Protein AF-A0A1H3WTJ0-F1 (afdb_monomer)

pLDDT: mean 89.78, std 13.97, range [49.44, 98.75]

Radius of gyration: 13.19 Å; Cα contacts (8 Å, |Δi|>4): 29; chains: 1; bounding box: 37×23×33 Å

Mean predicted aligned error: 4.83 Å

Structure (mmCIF, N/CA/C/O backbone):
data_AF-A0A1H3WTJ0-F1
#
_entry.id   AF-A0A1H3WTJ0-F1
#
loop_
_atom_site.group_PDB
_atom_site.id
_atom_site.type_symbol
_atom_site.label_atom_id
_atom_site.label_alt_id
_atom_site.label_comp_id
_atom_site.label_asym_id
_atom_site.label_entity_id
_atom_site.label_seq_id
_atom_site.pdbx_PDB_ins_code
_atom_site.Cartn_x
_atom_site.Cartn_y
_atom_site.Cartn_z
_atom_site.occupancy
_atom_site.B_iso_or_equiv
_atom_site.auth_seq_id
_atom_site.auth_comp_id
_atom_site.auth_asym_id
_atom_site.auth_atom_id
_atom_site.pdbx_PDB_model_num
ATOM 1 N N . MET A 1 1 ? 23.818 -16.373 -0.219 1.00 49.44 1 MET A N 1
ATOM 2 C CA . MET A 1 1 ? 22.384 -16.665 -0.420 1.00 49.44 1 MET A CA 1
ATOM 3 C C . MET A 1 1 ? 22.033 -16.130 -1.790 1.00 49.44 1 MET A C 1
ATOM 5 O O . MET A 1 1 ? 22.235 -14.939 -1.992 1.00 49.44 1 MET A O 1
ATOM 9 N N . GLU A 1 2 ? 21.609 -16.976 -2.728 1.00 51.12 2 GLU A N 1
ATOM 1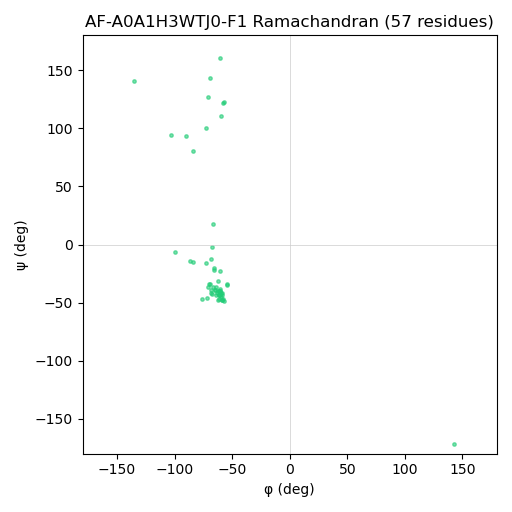0 C CA . GLU A 1 2 ? 21.045 -16.482 -3.988 1.00 51.12 2 GLU A CA 1
ATOM 11 C C . GLU A 1 2 ? 19.847 -15.594 -3.659 1.00 51.12 2 GLU A C 1
ATOM 13 O O . GLU A 1 2 ? 18.917 -15.993 -2.950 1.00 51.12 2 GLU A O 1
ATOM 18 N N . VAL A 1 3 ? 19.914 -14.344 -4.104 1.00 57.47 3 VAL A N 1
ATOM 19 C CA . VAL A 1 3 ? 18.774 -13.443 -4.058 1.00 57.47 3 VAL A CA 1
ATOM 20 C C . VAL A 1 3 ? 17.837 -13.952 -5.137 1.00 57.47 3 VAL A C 1
ATOM 22 O O . VAL A 1 3 ? 18.075 -13.740 -6.316 1.00 57.47 3 VAL A O 1
ATOM 25 N N . THR A 1 4 ? 16.807 -14.690 -4.742 1.00 57.25 4 THR A N 1
ATOM 26 C CA . THR A 1 4 ? 15.708 -14.972 -5.655 1.00 57.25 4 THR A CA 1
ATOM 27 C C . THR A 1 4 ? 15.130 -13.634 -6.130 1.00 57.25 4 THR A C 1
ATOM 29 O O . THR A 1 4 ? 14.741 -12.822 -5.289 1.00 57.25 4 THR A O 1
ATOM 32 N N . GLU A 1 5 ? 15.103 -13.392 -7.445 1.00 61.47 5 GLU A N 1
ATOM 33 C CA . GLU A 1 5 ? 14.600 -12.161 -8.097 1.00 61.47 5 GLU A CA 1
ATOM 34 C C . GLU A 1 5 ? 13.080 -11.958 -7.945 1.00 61.47 5 GLU A C 1
ATOM 36 O O . GLU A 1 5 ? 12.466 -11.184 -8.668 1.00 61.47 5 GLU A O 1
ATOM 41 N N . PHE A 1 6 ? 12.436 -12.643 -6.999 1.00 61.28 6 PHE A N 1
ATOM 42 C CA . PHE A 1 6 ? 11.040 -12.373 -6.698 1.00 61.28 6 PHE A CA 1
ATOM 43 C C . PHE A 1 6 ? 10.941 -11.015 -5.997 1.00 61.28 6 PHE A C 1
ATOM 45 O O . PHE A 1 6 ? 11.616 -10.823 -4.976 1.00 61.28 6 PHE A O 1
ATOM 52 N N . PRO A 1 7 ? 10.101 -10.089 -6.481 1.00 64.69 7 PRO A N 1
ATOM 53 C CA . PRO A 1 7 ? 9.916 -8.792 -5.852 1.00 64.69 7 PRO A CA 1
ATOM 54 C C . PRO A 1 7 ? 9.412 -8.986 -4.421 1.00 64.69 7 PRO A C 1
ATOM 56 O O . PRO A 1 7 ? 8.308 -9.461 -4.146 1.00 64.69 7 PRO A O 1
ATOM 59 N N . ARG A 1 8 ? 10.282 -8.665 -3.462 1.00 69.12 8 ARG A N 1
ATOM 60 C CA . ARG A 1 8 ? 10.002 -8.820 -2.035 1.00 69.12 8 ARG A CA 1
ATOM 61 C C . ARG A 1 8 ? 9.242 -7.595 -1.559 1.00 69.12 8 ARG A C 1
ATOM 63 O O . ARG A 1 8 ? 9.819 -6.711 -0.947 1.00 69.12 8 ARG A O 1
ATOM 70 N N . ARG A 1 9 ? 7.932 -7.550 -1.799 1.00 75.31 9 ARG A N 1
ATOM 71 C CA . ARG A 1 9 ? 7.068 -6.406 -1.429 1.00 75.31 9 ARG A CA 1
ATOM 72 C C . ARG A 1 9 ? 6.888 -6.201 0.085 1.00 75.31 9 ARG A C 1
ATOM 74 O O . ARG A 1 9 ? 6.225 -5.253 0.504 1.00 75.31 9 ARG A O 1
ATOM 81 N N . ASN A 1 10 ? 7.471 -7.083 0.903 1.00 82.12 10 ASN A N 1
ATOM 82 C CA . ASN A 1 10 ? 7.658 -6.898 2.345 1.00 82.12 10 ASN A CA 1
ATOM 83 C C . ASN A 1 10 ? 8.919 -6.075 2.693 1.00 82.12 10 ASN A C 1
ATOM 85 O O . ASN A 1 10 ? 9.051 -5.612 3.823 1.00 82.12 10 ASN A O 1
ATOM 89 N N . ARG A 1 11 ? 9.846 -5.881 1.746 1.00 89.38 11 ARG A N 1
ATOM 90 C CA . ARG A 1 11 ? 11.011 -4.996 1.854 1.00 89.38 11 ARG A CA 1
ATOM 91 C C . ARG A 1 11 ? 10.627 -3.610 1.350 1.00 89.38 11 ARG A C 1
ATOM 93 O O . ARG A 1 11 ? 10.704 -3.330 0.160 1.00 89.38 11 ARG A O 1
ATOM 100 N N . LEU A 1 12 ? 10.211 -2.738 2.267 1.00 90.88 12 LEU A N 1
ATOM 101 C CA . LEU A 1 12 ? 9.746 -1.389 1.918 1.00 90.88 12 LEU A CA 1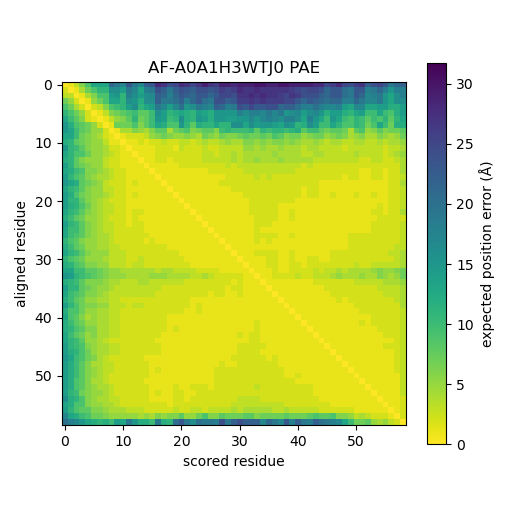
ATOM 102 C C . LEU A 1 12 ? 10.811 -0.527 1.225 1.00 90.88 12 LEU A C 1
ATOM 104 O O . LEU A 1 12 ? 10.461 0.407 0.514 1.00 90.88 12 LEU A O 1
ATOM 108 N N . ASP A 1 13 ? 12.091 -0.840 1.422 1.00 90.50 13 ASP A N 1
ATOM 109 C CA . ASP A 1 13 ? 13.224 -0.195 0.758 1.00 90.50 13 ASP 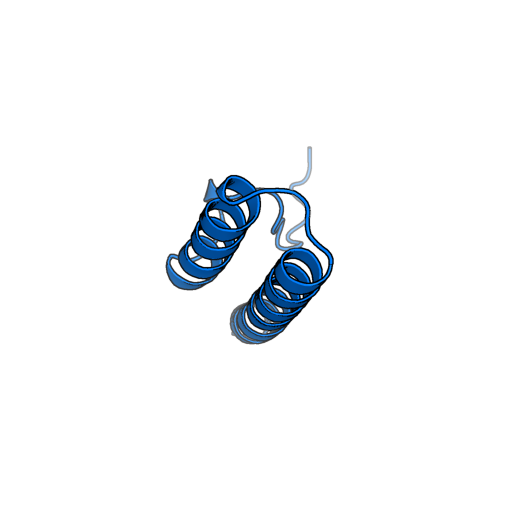A CA 1
ATOM 110 C C . ASP A 1 13 ? 1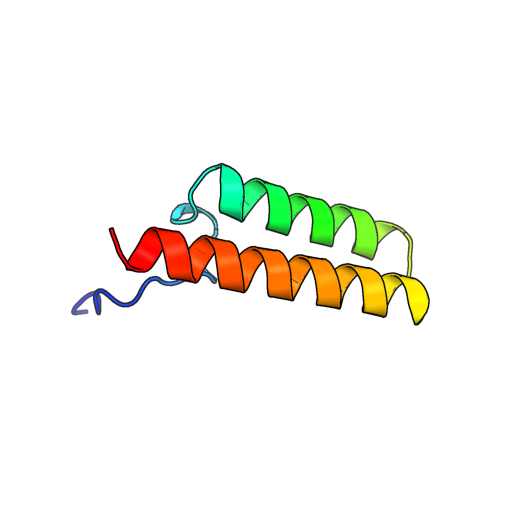3.367 -0.569 -0.726 1.00 90.50 13 ASP A C 1
ATOM 112 O O . ASP A 1 13 ? 14.069 0.124 -1.455 1.00 90.50 13 ASP A O 1
ATOM 116 N N . LEU A 1 14 ? 12.699 -1.639 -1.168 1.00 89.06 14 LEU A N 1
ATOM 117 C CA . LEU A 1 14 ? 12.652 -2.066 -2.568 1.00 89.06 14 LEU A CA 1
ATOM 118 C C . LEU A 1 14 ? 11.364 -1.632 -3.283 1.00 89.06 14 LEU A C 1
ATOM 120 O O . LEU A 1 14 ? 11.260 -1.818 -4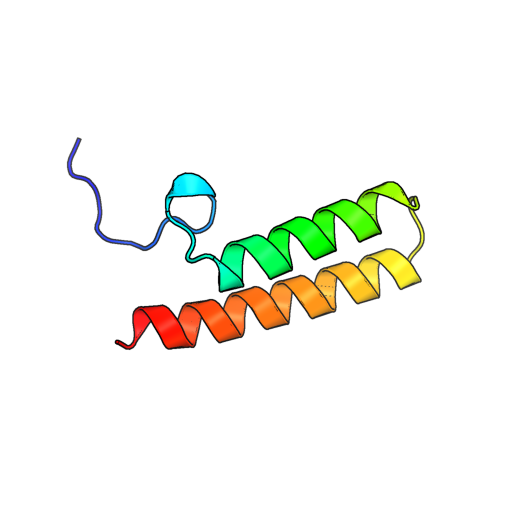.490 1.00 89.06 14 LEU A O 1
ATOM 124 N N . ASN A 1 15 ? 10.394 -1.061 -2.563 1.00 91.75 15 ASN A N 1
ATOM 125 C CA . ASN A 1 15 ? 9.180 -0.527 -3.173 1.00 91.75 15 ASN A CA 1
ATOM 126 C C . ASN A 1 15 ? 9.500 0.730 -3.992 1.00 91.75 15 ASN A C 1
ATOM 128 O O . ASN A 1 15 ? 10.270 1.598 -3.567 1.00 91.75 15 ASN A O 1
ATOM 132 N N . THR A 1 16 ? 8.811 0.893 -5.115 1.00 93.88 16 THR A N 1
ATOM 133 C CA . THR A 1 16 ? 8.727 2.181 -5.805 1.00 93.88 16 THR A CA 1
ATOM 134 C C . THR A 1 16 ? 8.089 3.250 -4.899 1.00 93.88 16 THR A C 1
ATOM 136 O O . THR A 1 16 ? 7.353 2.928 -3.954 1.00 93.88 16 THR A O 1
ATOM 139 N N . PRO A 1 17 ? 8.290 4.553 -5.185 1.00 96.56 17 PRO A N 1
ATOM 140 C CA . PRO A 1 17 ? 7.637 5.622 -4.427 1.00 96.56 17 PRO A CA 1
ATOM 141 C C . PRO A 1 17 ? 6.107 5.493 -4.372 1.00 96.56 17 PRO A C 1
ATOM 143 O O . PRO A 1 17 ? 5.501 5.825 -3.354 1.00 96.56 17 PRO A O 1
ATOM 146 N N . ALA A 1 18 ? 5.485 4.980 -5.439 1.00 96.62 18 ALA A N 1
ATOM 147 C CA . ALA A 1 18 ? 4.040 4.793 -5.514 1.00 96.62 18 ALA A CA 1
ATOM 148 C C . ALA A 1 18 ? 3.555 3.640 -4.615 1.00 96.62 18 ALA A C 1
ATOM 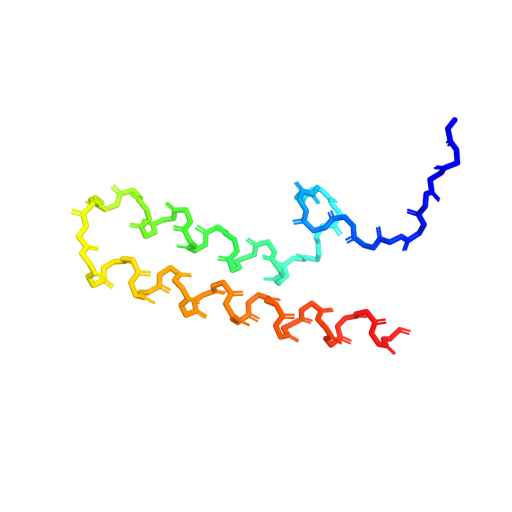150 O O . ALA A 1 18 ? 2.613 3.825 -3.845 1.00 96.62 18 ALA A O 1
ATOM 151 N N . GLU A 1 19 ? 4.225 2.482 -4.630 1.00 96.44 19 GLU A N 1
ATOM 152 C CA . GLU A 1 19 ? 3.905 1.371 -3.719 1.00 96.44 19 GLU A CA 1
ATOM 153 C C . GLU A 1 19 ? 4.079 1.775 -2.251 1.00 96.44 19 GLU A C 1
ATOM 155 O O . GLU A 1 19 ? 3.255 1.424 -1.399 1.00 96.44 19 GLU A O 1
ATOM 160 N N . LYS A 1 20 ? 5.132 2.549 -1.958 1.00 96.75 20 LYS A N 1
ATOM 161 C CA . LYS A 1 20 ? 5.383 3.072 -0.614 1.00 96.75 20 LYS A CA 1
ATOM 162 C C . LYS A 1 20 ? 4.293 4.050 -0.172 1.00 96.75 20 LYS A C 1
ATOM 164 O O . LYS A 1 20 ? 3.865 3.977 0.973 1.00 96.75 20 LYS A O 1
ATOM 169 N N . ALA A 1 21 ? 3.791 4.907 -1.060 1.00 98.25 21 ALA A N 1
ATOM 170 C CA . ALA A 1 21 ? 2.706 5.831 -0.728 1.00 98.25 21 ALA A CA 1
ATOM 171 C C . ALA A 1 21 ? 1.414 5.102 -0.314 1.00 98.25 21 ALA A C 1
ATOM 173 O O . ALA A 1 21 ? 0.762 5.513 0.644 1.00 98.25 21 ALA A O 1
ATOM 174 N N . ILE A 1 22 ? 1.061 3.997 -0.985 1.00 98.12 22 ILE A N 1
ATOM 175 C CA . ILE A 1 22 ? -0.119 3.199 -0.606 1.00 98.12 22 ILE A CA 1
ATOM 176 C C . ILE A 1 22 ? 0.108 2.502 0.742 1.00 98.12 22 ILE A C 1
ATOM 178 O O . ILE A 1 22 ? -0.786 2.490 1.586 1.00 98.12 22 ILE A O 1
ATOM 182 N N . HIS A 1 23 ? 1.309 1.961 0.972 1.00 97.25 23 HIS A N 1
ATOM 183 C CA . HIS A 1 23 ? 1.675 1.397 2.271 1.00 97.25 23 HIS A CA 1
ATOM 184 C C . HIS A 1 23 ? 1.568 2.437 3.397 1.00 97.25 23 HIS A C 1
ATOM 186 O O . HIS A 1 23 ? 0.962 2.169 4.431 1.00 97.25 23 HIS A O 1
ATOM 192 N N . ASP A 1 24 ? 2.119 3.632 3.192 1.00 98.12 24 ASP A N 1
ATOM 193 C CA . ASP A 1 24 ? 2.086 4.700 4.190 1.00 98.12 24 ASP A CA 1
ATOM 194 C C . ASP A 1 24 ? 0.635 5.151 4.458 1.00 98.12 24 ASP A C 1
ATOM 196 O O . ASP A 1 24 ? 0.264 5.368 5.609 1.00 98.12 24 ASP A O 1
ATOM 200 N N . ALA A 1 25 ? -0.231 5.176 3.436 1.00 98.62 25 ALA A N 1
ATOM 201 C CA . ALA A 1 25 ? -1.661 5.435 3.616 1.00 98.62 25 ALA A CA 1
ATOM 202 C C . ALA A 1 25 ? -2.360 4.364 4.477 1.00 98.62 25 ALA A C 1
ATOM 204 O O . ALA A 1 25 ? -3.173 4.716 5.330 1.00 98.62 25 ALA A O 1
ATOM 205 N N . ILE A 1 26 ? -2.029 3.076 4.303 1.00 98.31 26 ILE A N 1
ATOM 206 C CA . ILE A 1 26 ? -2.529 1.996 5.176 1.00 98.31 26 ILE A CA 1
ATOM 207 C C . ILE A 1 26 ? -2.131 2.267 6.630 1.00 98.31 26 ILE A C 1
ATOM 209 O O . ILE A 1 26 ? -2.983 2.214 7.513 1.00 98.31 26 ILE A O 1
ATOM 213 N N . GLN A 1 27 ? -0.864 2.619 6.869 1.00 98.25 27 GLN A N 1
ATOM 214 C CA . GLN A 1 27 ? -0.365 2.915 8.214 1.00 98.25 27 GLN A CA 1
ATOM 215 C C . GLN A 1 27 ? -1.097 4.099 8.862 1.00 98.25 27 GLN A C 1
ATOM 217 O O . GLN A 1 27 ? -1.384 4.061 10.056 1.00 98.25 27 GLN A O 1
ATOM 222 N N . GLU A 1 28 ? -1.439 5.142 8.101 1.00 98.56 28 GLU A N 1
ATOM 223 C CA . GLU A 1 28 ? -2.242 6.254 8.625 1.00 98.56 28 GLU A CA 1
ATOM 224 C C . GLU A 1 28 ? -3.673 5.833 8.986 1.00 98.56 28 GLU A C 1
ATOM 226 O O . GLU A 1 28 ? -4.200 6.286 10.001 1.00 98.56 28 GLU A O 1
ATOM 231 N N . VAL A 1 29 ? -4.293 4.932 8.215 1.00 98.44 29 VAL A N 1
ATOM 232 C CA . VAL A 1 29 ? -5.630 4.398 8.536 1.00 98.44 29 VAL A CA 1
ATOM 233 C C . VAL A 1 29 ? -5.589 3.541 9.803 1.00 98.44 29 VAL A C 1
ATOM 235 O O . VAL A 1 29 ? -6.449 3.694 10.670 1.00 98.44 29 VAL A O 1
ATOM 238 N N . GLU A 1 30 ? -4.575 2.688 9.959 1.00 98.00 30 GLU A N 1
ATOM 239 C CA . GLU A 1 30 ? -4.421 1.821 11.137 1.00 98.00 30 GLU A CA 1
ATOM 240 C C . GLU A 1 30 ? -4.240 2.617 12.440 1.00 98.00 30 GLU A C 1
ATOM 242 O O . GLU A 1 30 ? -4.715 2.196 13.497 1.00 98.00 30 GLU A O 1
ATOM 247 N N . LYS A 1 31 ? -3.622 3.805 12.378 1.00 98.38 31 LYS A N 1
ATOM 248 C CA . LYS A 1 31 ? -3.463 4.700 13.539 1.00 98.38 31 LYS A CA 1
ATOM 249 C C . LYS A 1 31 ? -4.784 5.260 14.070 1.00 98.38 31 LYS A C 1
ATOM 251 O O . LYS A 1 31 ? -4.821 5.697 15.219 1.00 98.38 31 LYS A O 1
ATOM 256 N N . VAL A 1 32 ? -5.852 5.269 13.269 1.00 98.44 32 VAL A N 1
ATOM 257 C CA . VAL A 1 32 ? -7.162 5.801 13.684 1.00 98.44 32 VAL A CA 1
ATOM 258 C C . VAL A 1 32 ? -7.825 4.894 14.727 1.00 98.44 32 VAL A C 1
ATOM 260 O O . VAL A 1 32 ? -8.493 5.394 15.632 1.00 98.44 32 VAL A O 1
ATOM 263 N N . GLY A 1 33 ? -7.626 3.575 14.637 1.00 97.25 33 GLY A N 1
ATOM 264 C CA . GLY A 1 33 ? -8.149 2.600 15.594 1.00 97.25 33 GLY A CA 1
ATOM 265 C C . GLY A 1 33 ? -8.603 1.288 14.953 1.00 97.25 33 GLY A C 1
ATOM 266 O O . GLY A 1 33 ? -8.395 1.039 13.769 1.00 97.25 33 GLY A O 1
ATOM 267 N N . ALA A 1 34 ? -9.251 0.442 15.755 1.00 96.06 34 ALA A N 1
ATOM 268 C CA . ALA A 1 34 ? -9.762 -0.860 15.330 1.00 96.06 34 ALA A CA 1
ATOM 269 C C . ALA A 1 34 ? -11.284 -0.808 15.115 1.00 96.06 34 ALA A C 1
ATOM 271 O O . ALA A 1 34 ? -12.057 -0.984 16.055 1.00 96.06 34 ALA A O 1
ATOM 272 N N . ASP A 1 35 ? -11.706 -0.570 13.871 1.00 98.50 35 ASP A N 1
ATOM 273 C CA . ASP A 1 35 ? -13.111 -0.576 13.443 1.00 98.50 35 ASP A CA 1
ATOM 274 C C . ASP A 1 35 ? -13.256 -1.347 12.115 1.00 98.50 35 ASP A C 1
ATOM 276 O O . ASP A 1 35 ? -12.403 -1.185 11.237 1.00 98.50 35 ASP A O 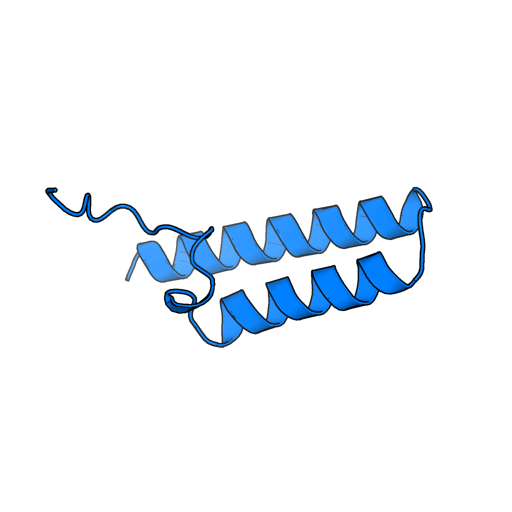1
ATOM 280 N N . PRO A 1 36 ? -14.320 -2.152 11.917 1.00 98.50 36 PRO A N 1
ATOM 281 C CA . PRO A 1 36 ? -14.518 -2.905 10.677 1.00 98.50 36 PRO A CA 1
ATOM 282 C C . PRO A 1 36 ? -14.488 -2.051 9.402 1.00 98.50 36 PRO A C 1
ATOM 284 O O . PRO A 1 36 ? -13.955 -2.495 8.390 1.00 98.50 36 PRO A O 1
ATOM 287 N N . LYS A 1 37 ? -14.982 -0.805 9.436 1.00 98.38 37 LYS A N 1
ATOM 288 C CA . LYS A 1 37 ? -14.927 0.096 8.274 1.00 98.38 37 LYS A CA 1
ATOM 289 C C . LYS A 1 37 ? -13.502 0.547 7.969 1.00 98.38 37 LYS A C 1
ATOM 291 O O . LYS A 1 37 ? -13.158 0.733 6.806 1.00 98.38 37 LYS A O 1
ATOM 296 N N . LEU A 1 38 ? -12.669 0.725 8.995 1.00 98.56 38 LEU A N 1
ATOM 297 C CA . LEU A 1 38 ? -11.245 1.014 8.805 1.00 98.56 38 LEU A CA 1
ATOM 298 C C . LEU A 1 38 ? -10.530 -0.211 8.227 1.00 98.56 38 LEU A C 1
ATOM 300 O O . LEU A 1 38 ? -9.718 -0.065 7.316 1.00 98.56 38 LEU A O 1
ATOM 304 N N . THR A 1 39 ? -10.892 -1.418 8.675 1.00 98.31 39 THR A N 1
ATOM 305 C CA . THR A 1 39 ? -10.412 -2.669 8.071 1.00 98.31 39 THR A CA 1
ATOM 306 C C . THR A 1 39 ? -10.793 -2.767 6.592 1.00 98.31 39 THR A C 1
ATOM 308 O O . THR A 1 39 ? -9.935 -3.097 5.775 1.00 98.31 39 THR A O 1
ATOM 311 N N . 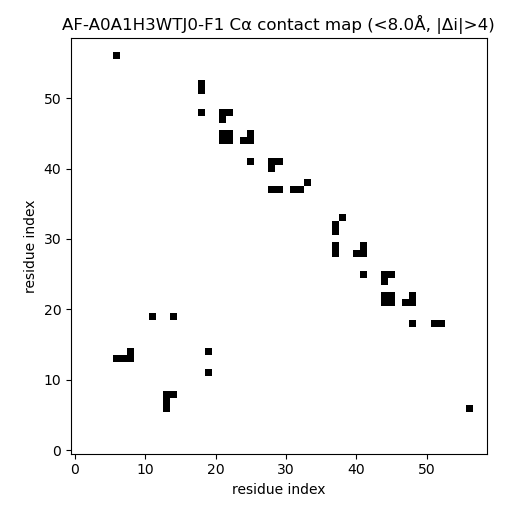ASP A 1 40 ? -12.026 -2.417 6.218 1.00 98.75 40 ASP A N 1
ATOM 312 C CA . ASP A 1 40 ? -12.449 -2.397 4.812 1.00 98.75 40 ASP A CA 1
ATOM 313 C C . ASP A 1 40 ? -11.593 -1.438 3.970 1.00 98.75 40 ASP A C 1
ATOM 315 O O . ASP A 1 40 ? -11.170 -1.790 2.866 1.00 98.75 40 ASP A O 1
ATOM 319 N N . ILE A 1 41 ? -11.277 -0.251 4.501 1.00 98.69 41 ILE A N 1
ATOM 320 C CA . ILE A 1 41 ? -10.392 0.719 3.838 1.00 98.69 41 ILE A CA 1
ATOM 321 C C . ILE A 1 41 ? -8.982 0.138 3.658 1.00 98.69 41 ILE A C 1
ATOM 323 O O . ILE A 1 41 ? -8.437 0.198 2.554 1.00 98.69 41 ILE A O 1
ATOM 327 N N . VAL A 1 42 ? -8.401 -0.463 4.702 1.00 98.56 42 VAL A N 1
ATOM 328 C CA . VAL A 1 42 ? -7.079 -1.112 4.628 1.00 98.56 42 VAL A CA 1
ATOM 329 C C . VAL A 1 42 ? -7.070 -2.221 3.573 1.00 98.56 42 VAL A C 1
ATOM 331 O O . VAL A 1 42 ? -6.138 -2.296 2.773 1.00 98.56 42 VAL A O 1
ATOM 334 N N . ILE A 1 43 ? -8.128 -3.035 3.497 1.00 98.62 43 ILE A N 1
ATOM 335 C CA . ILE A 1 43 ? -8.269 -4.083 2.474 1.00 98.62 43 ILE A CA 1
ATOM 336 C C . ILE A 1 43 ? -8.300 -3.480 1.063 1.00 98.62 43 ILE A C 1
ATOM 338 O O . ILE A 1 43 ? -7.663 -4.014 0.152 1.00 98.62 43 ILE A O 1
ATOM 342 N N . MET A 1 44 ? -9.030 -2.380 0.854 1.00 98.75 44 MET A N 1
ATOM 343 C CA . MET A 1 44 ? -9.084 -1.708 -0.450 1.00 98.75 44 MET A CA 1
ATOM 344 C C . MET A 1 44 ? -7.719 -1.148 -0.862 1.00 98.75 44 MET A C 1
ATOM 346 O O . MET A 1 44 ? -7.306 -1.33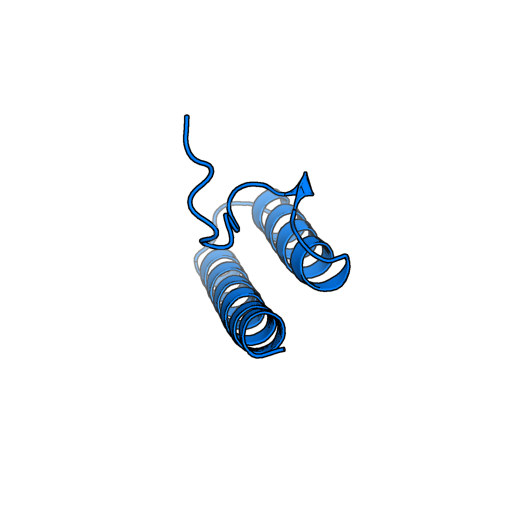5 -2.007 1.00 98.75 44 MET A O 1
ATOM 350 N N . LEU A 1 45 ? -6.998 -0.517 0.066 1.00 98.50 45 LEU A N 1
ATOM 351 C CA . LEU A 1 45 ? -5.644 -0.017 -0.180 1.00 98.50 45 LEU A CA 1
ATOM 352 C C . LEU A 1 45 ? -4.656 -1.160 -0.449 1.00 98.50 45 LEU A C 1
ATOM 354 O O . LEU A 1 45 ? -3.838 -1.051 -1.359 1.00 98.50 45 LEU A O 1
ATOM 358 N N . GLY A 1 46 ? -4.770 -2.281 0.269 1.00 97.50 46 GLY A N 1
ATOM 359 C CA . GLY A 1 46 ? -3.976 -3.485 0.014 1.00 97.50 46 GLY A CA 1
ATOM 360 C C . GLY A 1 46 ? -4.153 -3.994 -1.417 1.00 97.50 46 GLY A C 1
ATOM 361 O O . GLY A 1 46 ? -3.174 -4.154 -2.140 1.00 97.50 46 GLY A O 1
ATOM 362 N N . LYS A 1 47 ? -5.404 -4.117 -1.880 1.00 98.00 47 LYS A N 1
ATOM 363 C CA . LYS A 1 47 ? -5.708 -4.492 -3.273 1.00 98.00 47 LYS A CA 1
ATOM 364 C C . LYS A 1 47 ? -5.155 -3.490 -4.287 1.00 98.00 47 LYS A C 1
ATOM 366 O O . LYS A 1 47 ? -4.667 -3.894 -5.338 1.00 98.00 47 LYS A O 1
ATOM 371 N N . ALA A 1 48 ? -5.233 -2.191 -3.993 1.00 98.12 48 ALA A N 1
ATOM 372 C CA . ALA A 1 48 ? -4.665 -1.161 -4.860 1.00 98.12 48 ALA A CA 1
ATOM 373 C C . ALA A 1 48 ? -3.138 -1.297 -4.971 1.00 98.12 48 ALA A C 1
ATOM 375 O O . ALA A 1 48 ? -2.596 -1.194 -6.071 1.00 98.12 48 ALA A O 1
ATOM 376 N N . LYS A 1 49 ? -2.457 -1.585 -3.853 1.00 96.31 49 LYS A N 1
ATOM 377 C CA . LYS A 1 49 ? -1.020 -1.872 -3.839 1.00 96.31 49 LYS A CA 1
ATOM 378 C C . LYS A 1 49 ? -0.704 -3.106 -4.675 1.00 96.31 49 LYS A C 1
ATOM 380 O O . LYS A 1 49 ? 0.197 -3.028 -5.501 1.00 96.31 49 LYS A O 1
ATOM 385 N N . ASP A 1 50 ? -1.444 -4.198 -4.509 1.00 94.62 50 ASP A N 1
ATOM 386 C CA . ASP A 1 50 ? -1.223 -5.432 -5.272 1.00 94.62 50 ASP A CA 1
ATOM 387 C C . ASP A 1 50 ? -1.350 -5.192 -6.782 1.00 94.62 50 ASP A C 1
ATOM 389 O O . ASP A 1 50 ? -0.438 -5.527 -7.530 1.00 94.62 50 ASP A O 1
ATOM 393 N N . LEU A 1 51 ? -2.412 -4.508 -7.220 1.00 96.25 51 LEU A N 1
ATOM 394 C CA . LEU A 1 51 ? -2.625 -4.173 -8.633 1.00 96.25 51 LEU A CA 1
ATOM 395 C C . LEU A 1 51 ? -1.522 -3.281 -9.215 1.00 96.25 51 LEU A C 1
ATOM 397 O O . LEU A 1 51 ? -1.072 -3.518 -10.334 1.00 96.25 51 LEU A O 1
ATOM 401 N N . LEU A 1 52 ? -1.097 -2.253 -8.473 1.00 95.12 52 LEU A N 1
ATOM 402 C CA . LEU A 1 52 ? 0.010 -1.385 -8.884 1.00 95.12 52 LEU A CA 1
ATOM 403 C C . LEU A 1 52 ? 1.298 -2.189 -9.039 1.00 95.12 52 LEU A C 1
ATOM 405 O O . LEU A 1 52 ? 2.045 -2.020 -9.997 1.00 95.12 52 LEU A O 1
ATOM 409 N N . SER A 1 53 ? 1.552 -3.068 -8.084 1.00 93.44 53 SER A N 1
ATOM 410 C CA . SER A 1 53 ? 2.782 -3.829 -8.075 1.00 93.44 53 SER A CA 1
ATOM 411 C C . SER A 1 53 ? 2.790 -4.872 -9.208 1.00 93.44 53 SER A C 1
ATOM 413 O O . SER A 1 53 ? 3.806 -5.070 -9.861 1.00 93.44 53 SER A O 1
ATOM 415 N N . ASP A 1 54 ? 1.642 -5.484 -9.520 1.00 92.50 54 ASP A N 1
ATOM 416 C CA . ASP A 1 54 ? 1.481 -6.387 -10.671 1.00 92.50 54 ASP A CA 1
ATOM 417 C C . ASP A 1 54 ? 1.642 -5.676 -12.021 1.00 92.50 54 ASP A C 1
ATOM 419 O O . ASP A 1 54 ? 1.882 -6.327 -13.038 1.00 92.50 54 ASP A O 1
ATOM 423 N N . PHE A 1 55 ? 1.449 -4.356 -12.059 1.00 93.94 55 PHE A N 1
ATOM 424 C CA . PHE A 1 55 ? 1.784 -3.534 -13.215 1.00 93.94 55 PHE A CA 1
ATOM 425 C C . PHE A 1 55 ? 3.299 -3.308 -13.305 1.00 93.94 55 PHE A C 1
ATOM 427 O O . PHE A 1 55 ? 3.860 -3.526 -14.372 1.00 93.94 55 PHE A O 1
ATOM 434 N N . ILE A 1 56 ? 3.949 -2.948 -12.193 1.00 91.06 56 ILE A N 1
ATOM 435 C CA . ILE A 1 56 ? 5.403 -2.717 -12.126 1.00 91.06 56 ILE A CA 1
ATOM 436 C C . ILE A 1 56 ? 6.184 -3.978 -12.511 1.00 91.06 56 ILE A C 1
ATOM 438 O O . ILE A 1 56 ? 7.099 -3.901 -13.316 1.00 91.06 56 ILE A O 1
ATOM 442 N N . ASP A 1 57 ? 5.790 -5.147 -12.001 1.00 87.44 57 ASP A N 1
ATOM 443 C CA . ASP A 1 57 ? 6.487 -6.414 -12.269 1.00 87.44 57 ASP A CA 1
ATOM 444 C C . ASP A 1 57 ? 6.357 -6.907 -13.724 1.00 87.44 57 ASP A C 1
ATOM 446 O O . ASP A 1 57 ? 7.023 -7.867 -14.114 1.00 87.44 57 ASP A O 1
ATOM 450 N N . LYS A 1 58 ? 5.452 -6.320 -14.518 1.00 86.75 58 LYS A N 1
ATOM 451 C CA . LYS A 1 58 ? 5.296 -6.642 -15.946 1.00 86.75 58 LYS A CA 1
ATOM 452 C C . LYS A 1 58 ? 6.223 -5.827 -16.851 1.00 86.75 58 LYS A C 1
ATOM 454 O O . LYS A 1 58 ? 6.313 -6.183 -18.028 1.00 86.75 58 LYS A O 1
ATOM 459 N N . GLU A 1 59 ? 6.833 -4.753 -16.348 1.00 58.94 59 GLU A N 1
ATOM 460 C CA . GLU A 1 59 ? 7.809 -3.912 -17.066 1.00 58.94 59 GLU A CA 1
ATOM 461 C C . GLU A 1 59 ? 9.247 -4.411 -16.866 1.00 58.94 59 GLU A C 1
ATOM 463 O O . GLU A 1 59 ? 10.007 -4.369 -17.862 1.00 58.94 59 GLU A O 1
#

Organism: NCBI:txid150146

Sequence (59 aa):
MEVTEFPRRNRLDLNTPAEKAIHDAIQEVEKVGADPKLTDIVIMLGKAKDLLSDFIDKE

Solvent-accessible surface area (backbone atoms only — not comparable to full-atom values): 3646 Å² total; per-residue (Å²): 128,87,77,70,87,64,85,56,83,86,41,69,89,75,45,53,75,67,52,42,51,42,51,51,50,38,54,58,53,57,72,78,52,95,46,73,71,52,49,53,50,42,52,52,43,49,52,51,38,51,56,53,49,62,53,58,76,72,110

Secondary structure (DSSP, 8-state):
-----S--TT-GGGS-HHHHHHHHHHHHHHTT---HHHHHHHHHHHHHHHHHHHHHTT-

Foldseek 3Di:
DPPDPDQPLVPLVSDDPVLNVLVVVLVVLVVVDDDVVSVVVNVVSVVVSVVVVVVVVVD

Nearest PDB structures (foldseek):
  8ara-assembly2_D  TM=3.059E-01  e=2.661E+00  Aeromonas hydrophila